Protein AF-A0A847ZWZ5-F1 (afdb_monomer_lite)

Structure (mmCIF, N/CA/C/O backbone):
data_AF-A0A847ZWZ5-F1
#
_entry.id   AF-A0A847ZWZ5-F1
#
loop_
_atom_site.group_PDB
_atom_site.id
_atom_site.type_symbol
_atom_site.label_atom_id
_atom_site.label_alt_id
_atom_site.label_comp_id
_atom_site.label_asym_id
_atom_site.label_entity_id
_atom_site.label_seq_id
_atom_site.pdbx_PDB_ins_code
_atom_site.Cartn_x
_atom_site.Cartn_y
_atom_site.Cartn_z
_atom_site.occupancy
_atom_site.B_iso_or_equiv
_atom_site.auth_seq_id
_atom_site.auth_comp_id
_atom_site.auth_asym_id
_atom_site.auth_atom_id
_atom_site.pdbx_PDB_model_num
ATOM 1 N N . MET A 1 1 ? -19.296 2.345 21.454 1.00 61.19 1 MET A N 1
ATOM 2 C CA . MET A 1 1 ? -18.035 2.930 20.943 1.00 61.19 1 MET A CA 1
ATOM 3 C C . MET A 1 1 ? -18.381 4.310 20.442 1.00 61.19 1 MET A C 1
ATOM 5 O O . MET A 1 1 ? -19.380 4.418 19.747 1.00 61.19 1 MET A O 1
ATOM 9 N N . SER A 1 2 ? -17.621 5.340 20.816 1.00 80.19 2 SER A N 1
ATOM 10 C CA . SER A 1 2 ? -17.812 6.670 20.229 1.00 80.19 2 SER A CA 1
ATOM 11 C C . SER A 1 2 ? -17.559 6.590 18.721 1.00 80.19 2 SER A C 1
ATOM 13 O O . SER A 1 2 ? -16.537 6.035 18.306 1.00 80.19 2 SER A O 1
ATOM 15 N N . ALA A 1 3 ? -18.477 7.136 17.921 1.00 80.12 3 ALA A N 1
ATOM 16 C CA . ALA A 1 3 ? -18.350 7.204 16.466 1.00 80.12 3 ALA A CA 1
ATOM 17 C C . ALA A 1 3 ? -17.020 7.856 16.039 1.00 80.12 3 ALA A C 1
ATOM 19 O O . ALA A 1 3 ? -16.386 7.399 15.089 1.00 80.12 3 ALA A O 1
ATOM 20 N N . GLY A 1 4 ? -16.534 8.836 16.812 1.00 81.88 4 GLY A N 1
ATOM 21 C CA . GLY A 1 4 ? -15.259 9.510 16.562 1.00 81.88 4 GLY A CA 1
ATOM 22 C C . GLY A 1 4 ? -14.042 8.587 16.668 1.00 81.88 4 GLY A C 1
ATOM 23 O O . GLY A 1 4 ? -13.107 8.709 15.882 1.00 81.88 4 GLY A O 1
ATOM 24 N N . ARG A 1 5 ? -14.061 7.597 17.572 1.00 82.25 5 ARG A N 1
ATOM 25 C CA . ARG A 1 5 ? -12.952 6.636 17.697 1.00 82.25 5 ARG A CA 1
ATOM 26 C C . ARG A 1 5 ? -12.906 5.695 16.494 1.00 82.25 5 ARG A C 1
ATOM 28 O O . ARG A 1 5 ? -11.835 5.460 15.951 1.00 82.25 5 ARG A O 1
ATOM 35 N N . THR A 1 6 ? -14.054 5.183 16.053 1.00 83.81 6 THR A N 1
ATOM 36 C CA . THR A 1 6 ? -14.129 4.326 14.858 1.00 83.81 6 THR A CA 1
ATOM 37 C C . THR A 1 6 ? -13.693 5.078 13.602 1.00 83.81 6 THR A C 1
ATOM 39 O O . THR A 1 6 ? -12.942 4.528 12.800 1.00 83.81 6 THR A O 1
ATOM 42 N N . PHE A 1 7 ? -14.093 6.343 13.471 1.00 86.69 7 PHE A N 1
ATOM 43 C CA . PHE A 1 7 ? -13.655 7.208 12.380 1.00 86.69 7 PHE A CA 1
ATOM 44 C C . PHE A 1 7 ? -12.138 7.456 12.403 1.00 86.69 7 PHE A C 1
ATOM 46 O O . PHE A 1 7 ? -11.476 7.282 11.382 1.00 86.69 7 PHE A O 1
ATOM 53 N N . GLY A 1 8 ? -11.562 7.750 13.576 1.00 88.69 8 GLY A N 1
ATOM 54 C CA . GLY A 1 8 ? -10.116 7.937 13.735 1.00 88.69 8 GLY A CA 1
ATOM 55 C C . GLY A 1 8 ? -9.297 6.705 13.332 1.00 88.69 8 GLY A C 1
ATOM 56 O O . GLY A 1 8 ? -8.321 6.828 12.597 1.00 88.69 8 GLY A O 1
ATOM 57 N N . PHE A 1 9 ? -9.729 5.502 13.728 1.00 89.12 9 PHE A N 1
ATOM 58 C CA . PHE A 1 9 ? -9.091 4.256 13.281 1.00 89.12 9 PHE A CA 1
ATOM 59 C C . PHE A 1 9 ? -9.266 3.996 11.778 1.00 89.12 9 PHE A C 1
ATOM 61 O O . PHE A 1 9 ? -8.383 3.402 11.164 1.00 89.12 9 PHE A O 1
ATOM 68 N N . GLY A 1 10 ? -10.374 4.444 11.183 1.00 87.81 10 GLY A N 1
ATOM 69 C CA . GLY A 1 10 ? -10.589 4.389 9.737 1.00 87.81 10 GLY A CA 1
ATOM 70 C C . GLY A 1 10 ? -9.589 5.254 8.968 1.00 8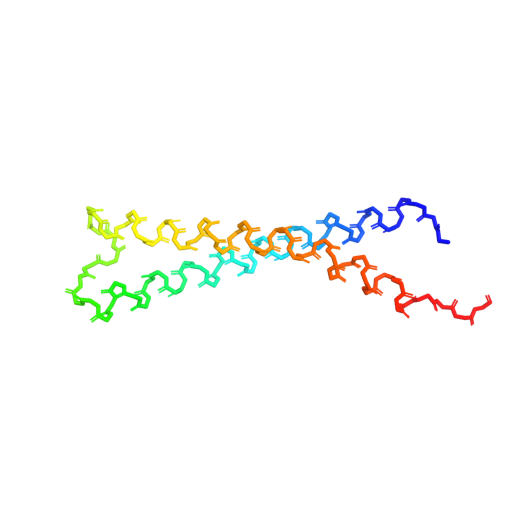7.81 10 GLY A C 1
ATOM 71 O O . GLY A 1 10 ? -8.955 4.759 8.041 1.00 87.81 10 GLY A O 1
ATOM 72 N N . ILE A 1 11 ? -9.382 6.507 9.391 1.00 91.62 11 ILE A N 1
ATOM 73 C CA . ILE A 1 11 ? -8.385 7.410 8.784 1.00 91.62 11 ILE A CA 1
ATOM 74 C C . ILE A 1 11 ? -6.967 6.879 8.993 1.00 91.62 11 ILE A C 1
ATOM 76 O O . ILE A 1 11 ? -6.175 6.850 8.056 1.00 91.62 11 ILE A O 1
ATOM 80 N N . LEU A 1 12 ? -6.638 6.425 10.203 1.00 92.19 12 LEU A N 1
ATOM 81 C CA . LEU A 1 12 ? -5.321 5.852 10.471 1.00 92.19 12 LEU A CA 1
ATOM 82 C C . LEU A 1 12 ? -5.068 4.624 9.583 1.00 92.19 12 LEU A C 1
ATOM 84 O O . LEU A 1 12 ? -3.996 4.487 8.998 1.00 92.19 12 LEU A O 1
ATOM 88 N N . GLY A 1 13 ? -6.087 3.775 9.429 1.00 91.81 13 GLY A N 1
ATOM 89 C CA . GLY A 1 13 ? -6.079 2.661 8.491 1.00 91.81 13 GLY A CA 1
ATOM 90 C C . GLY A 1 13 ? -5.863 3.112 7.046 1.00 91.81 13 GLY A C 1
ATOM 91 O O . GLY A 1 13 ? -5.034 2.521 6.367 1.00 91.81 13 GLY A O 1
ATOM 92 N N . PHE A 1 14 ? -6.545 4.169 6.591 1.00 93.75 14 PHE A N 1
ATOM 93 C CA . PHE A 1 14 ? -6.360 4.755 5.256 1.00 93.75 14 PHE A CA 1
ATOM 94 C C . PHE A 1 14 ? -4.910 5.167 5.005 1.00 93.75 14 PHE A C 1
ATOM 96 O O . PHE A 1 14 ? -4.320 4.771 4.005 1.00 93.75 14 PHE A O 1
ATOM 103 N N . VAL A 1 15 ? -4.332 5.945 5.924 1.00 95.06 15 VAL A N 1
ATOM 104 C CA . VAL A 1 15 ? -2.983 6.501 5.769 1.00 95.06 15 VAL A CA 1
ATOM 105 C C . VAL A 1 15 ? -1.939 5.391 5.781 1.00 95.06 15 VAL A C 1
ATOM 107 O O . VAL A 1 15 ? -1.108 5.324 4.879 1.00 95.06 15 VAL A O 1
ATOM 110 N N . ILE A 1 16 ? -1.998 4.496 6.770 1.00 94.44 16 ILE A N 1
ATOM 111 C CA . ILE A 1 16 ? -1.037 3.394 6.888 1.00 94.44 16 ILE A CA 1
ATOM 112 C C . ILE A 1 16 ? -1.206 2.425 5.719 1.00 94.44 16 ILE A C 1
ATOM 114 O O . ILE A 1 16 ? -0.232 2.100 5.050 1.00 94.44 16 ILE A O 1
ATOM 118 N N . GLY A 1 17 ? -2.439 2.004 5.432 1.00 94.62 17 GLY A N 1
ATOM 119 C CA . GLY A 1 17 ? -2.736 1.096 4.330 1.00 94.62 17 GLY A CA 1
ATOM 120 C C . GLY A 1 17 ? -2.301 1.670 2.987 1.00 94.62 17 GLY A C 1
ATOM 121 O O . GLY A 1 17 ? -1.624 0.984 2.228 1.00 94.62 17 GLY A O 1
ATOM 122 N N . GLY A 1 18 ? -2.618 2.937 2.715 1.00 94.38 18 GLY A N 1
ATOM 123 C CA . GLY A 1 18 ? -2.205 3.640 1.503 1.00 94.38 18 GLY A CA 1
ATOM 124 C C . GLY A 1 18 ? -0.688 3.758 1.378 1.00 94.38 18 GLY A C 1
ATOM 125 O O . GLY A 1 18 ? -0.149 3.442 0.322 1.00 94.38 18 GLY A O 1
ATOM 126 N N . ALA A 1 19 ? 0.018 4.132 2.449 1.00 95.19 19 ALA A N 1
ATOM 127 C CA . ALA A 1 19 ? 1.479 4.230 2.443 1.00 95.19 19 ALA A CA 1
ATOM 128 C C . ALA A 1 19 ? 2.156 2.863 2.242 1.00 95.19 19 ALA A C 1
ATOM 130 O O . ALA A 1 19 ? 3.064 2.735 1.422 1.00 95.19 19 ALA A O 1
ATOM 131 N N . THR A 1 20 ? 1.696 1.823 2.946 1.00 95.31 20 THR A N 1
ATOM 132 C CA . THR A 1 20 ? 2.204 0.454 2.777 1.00 95.31 20 THR A CA 1
ATOM 133 C C . THR A 1 20 ? 1.913 -0.072 1.375 1.00 95.31 20 THR A C 1
ATOM 135 O O . THR A 1 20 ? 2.803 -0.622 0.731 1.00 95.31 20 THR A O 1
ATOM 138 N N . GLY A 1 21 ? 0.694 0.130 0.876 1.00 95.50 21 GLY A N 1
ATOM 139 C CA . GLY A 1 21 ? 0.297 -0.266 -0.469 1.00 95.50 21 GLY A CA 1
ATOM 140 C C . GLY A 1 21 ? 1.116 0.443 -1.544 1.00 95.50 21 GLY A C 1
ATOM 141 O O . GLY A 1 21 ? 1.626 -0.214 -2.446 1.00 95.50 21 GLY A O 1
ATOM 142 N N . ALA A 1 22 ? 1.321 1.756 -1.417 1.00 94.81 22 ALA A N 1
ATOM 143 C CA . ALA A 1 22 ? 2.172 2.530 -2.317 1.00 94.81 22 ALA A CA 1
ATOM 144 C C . ALA A 1 22 ? 3.616 2.016 -2.314 1.00 94.81 22 ALA A C 1
ATOM 146 O O . ALA A 1 22 ? 4.193 1.806 -3.377 1.00 94.81 22 ALA A O 1
ATOM 147 N N . GLY A 1 23 ? 4.181 1.758 -1.130 1.00 94.69 23 GLY A N 1
ATOM 148 C CA . GLY A 1 23 ? 5.530 1.211 -0.990 1.00 94.69 23 GLY A CA 1
ATOM 149 C C . GLY A 1 23 ? 5.680 -0.163 -1.647 1.00 94.69 23 GLY A C 1
ATOM 150 O O . GLY A 1 23 ? 6.612 -0.377 -2.418 1.00 94.69 23 GLY A O 1
ATOM 151 N N . LEU A 1 24 ? 4.736 -1.079 -1.407 1.00 95.12 24 LEU A N 1
ATOM 152 C CA . LEU A 1 24 ? 4.724 -2.397 -2.051 1.00 95.12 24 LEU A CA 1
ATOM 153 C C . LEU A 1 24 ? 4.532 -2.297 -3.567 1.00 95.12 24 LEU A C 1
ATOM 155 O O . LEU A 1 24 ? 5.188 -3.018 -4.311 1.00 95.12 24 LEU A O 1
ATOM 159 N N . GLY A 1 25 ? 3.674 -1.387 -4.025 1.00 93.62 25 GLY A N 1
ATOM 160 C CA . GLY A 1 25 ? 3.480 -1.103 -5.442 1.00 93.62 25 GLY A CA 1
ATOM 161 C C . GLY A 1 25 ? 4.750 -0.572 -6.106 1.00 93.62 25 GLY A C 1
ATOM 162 O O . GLY A 1 25 ? 5.134 -1.050 -7.167 1.00 93.62 25 GLY A O 1
ATOM 163 N N . LEU A 1 26 ? 5.461 0.350 -5.457 1.00 92.94 26 LEU A N 1
ATOM 164 C CA . LEU A 1 26 ? 6.745 0.856 -5.939 1.00 92.94 26 LEU A CA 1
ATOM 165 C C . LEU A 1 26 ? 7.790 -0.264 -6.028 1.00 92.94 26 LEU A C 1
ATOM 167 O O . LEU A 1 26 ? 8.419 -0.429 -7.071 1.00 92.94 26 LEU A O 1
ATOM 171 N N . LEU A 1 27 ? 7.942 -1.070 -4.972 1.00 93.00 27 LEU A N 1
ATOM 172 C CA . LEU A 1 27 ? 8.867 -2.208 -4.969 1.00 93.00 27 LEU A CA 1
ATOM 173 C C . LEU A 1 27 ? 8.506 -3.244 -6.040 1.00 93.00 27 LEU A C 1
ATOM 175 O O . LEU A 1 27 ? 9.393 -3.734 -6.733 1.00 93.00 27 LEU A O 1
ATOM 179 N N . GLY A 1 28 ? 7.217 -3.545 -6.213 1.00 91.38 28 GLY A N 1
ATOM 180 C CA . GLY A 1 28 ? 6.725 -4.445 -7.255 1.00 91.38 28 GLY A CA 1
ATOM 181 C C . GLY A 1 28 ? 6.995 -3.913 -8.662 1.00 91.38 28 GLY A C 1
ATOM 182 O O . GLY A 1 28 ? 7.458 -4.658 -9.522 1.00 91.38 28 GLY A O 1
ATOM 183 N N . GLY A 1 29 ? 6.789 -2.613 -8.881 1.00 88.56 29 GLY A N 1
ATOM 184 C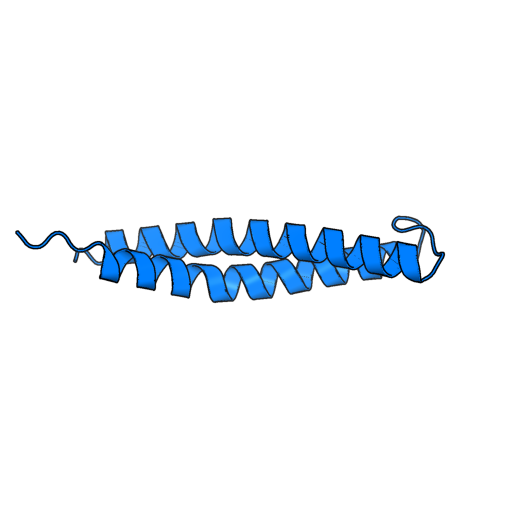 CA . GLY A 1 29 ? 7.115 -1.943 -10.137 1.00 88.56 29 GLY A CA 1
ATOM 185 C C . GLY A 1 29 ? 8.611 -1.987 -10.456 1.00 88.56 29 GLY A C 1
ATOM 186 O O . GLY A 1 29 ? 8.984 -2.338 -11.572 1.00 88.56 29 GLY A O 1
ATOM 187 N N . LEU A 1 30 ? 9.469 -1.706 -9.469 1.00 88.81 30 LEU A N 1
ATOM 188 C CA . LEU A 1 30 ? 10.927 -1.785 -9.618 1.00 88.81 30 LEU A CA 1
ATOM 189 C C . LEU A 1 30 ? 11.416 -3.220 -9.851 1.00 88.81 30 LEU A C 1
ATOM 191 O O . LEU A 1 30 ? 12.314 -3.445 -10.665 1.00 88.81 30 LEU A O 1
ATOM 195 N N . ALA A 1 31 ? 10.824 -4.199 -9.165 1.00 89.50 31 ALA A N 1
ATOM 196 C CA . ALA A 1 31 ? 11.114 -5.611 -9.386 1.00 89.50 31 ALA A CA 1
ATOM 197 C C . ALA A 1 31 ? 10.718 -6.029 -10.809 1.00 89.50 31 ALA A C 1
ATOM 199 O O . ALA A 1 31 ? 11.506 -6.674 -11.496 1.00 89.50 31 ALA A O 1
ATOM 200 N N . TYR A 1 32 ? 9.545 -5.599 -11.283 1.00 87.75 32 TYR A N 1
ATOM 201 C CA . TYR A 1 32 ? 9.097 -5.845 -12.651 1.00 87.75 32 TYR A CA 1
ATOM 202 C C . TYR A 1 32 ? 10.063 -5.259 -13.688 1.00 87.75 32 TYR A C 1
ATOM 204 O O . TYR A 1 32 ? 10.490 -5.978 -14.589 1.00 87.75 32 TYR A O 1
ATOM 212 N N . THR A 1 33 ? 10.464 -3.990 -13.555 1.00 86.56 33 THR A N 1
ATOM 213 C CA . THR A 1 33 ? 11.406 -3.375 -14.507 1.00 86.56 33 THR A CA 1
ATOM 214 C C . THR A 1 33 ? 12.779 -4.044 -14.463 1.00 86.56 33 THR A C 1
ATOM 216 O O . THR A 1 33 ? 13.387 -4.256 -15.509 1.00 86.56 33 THR A O 1
ATOM 219 N N . SER A 1 34 ? 1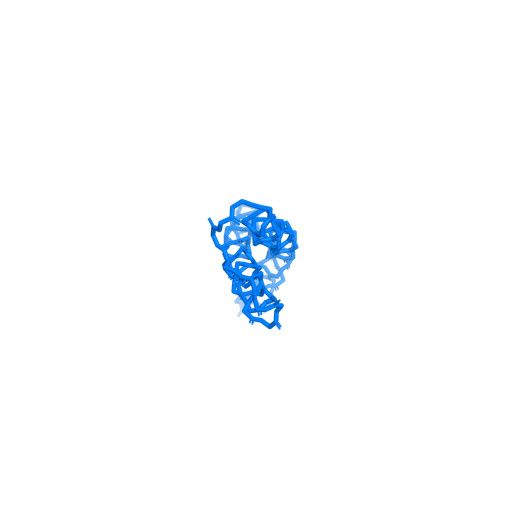3.226 -4.469 -13.274 1.00 84.38 34 SER A N 1
ATOM 220 C CA . SER A 1 34 ? 14.485 -5.210 -13.113 1.00 84.38 34 SER A CA 1
ATOM 221 C C . SER A 1 34 ? 14.443 -6.575 -13.808 1.00 84.38 34 SER A C 1
ATOM 223 O O . SER A 1 34 ? 15.405 -6.955 -14.470 1.00 84.38 34 SER A O 1
ATOM 225 N N . LEU A 1 35 ? 13.320 -7.297 -13.712 1.00 87.31 35 LEU A N 1
ATOM 226 C CA . LEU A 1 35 ? 13.108 -8.571 -14.413 1.00 87.31 35 LEU A CA 1
ATOM 227 C C . LEU A 1 35 ? 12.971 -8.389 -15.927 1.00 87.31 35 LEU A C 1
ATOM 229 O O . LEU A 1 35 ? 13.387 -9.255 -16.691 1.00 87.31 35 LEU A O 1
ATOM 233 N N . ALA A 1 36 ? 12.412 -7.261 -16.363 1.00 84.75 36 ALA A N 1
ATOM 234 C CA . ALA A 1 36 ? 12.290 -6.910 -17.771 1.00 84.75 36 ALA A CA 1
ATOM 235 C C . ALA A 1 36 ? 13.614 -6.434 -18.402 1.00 84.75 36 ALA A C 1
ATOM 237 O O . ALA A 1 36 ? 13.631 -6.153 -19.597 1.00 84.75 36 ALA A O 1
ATOM 238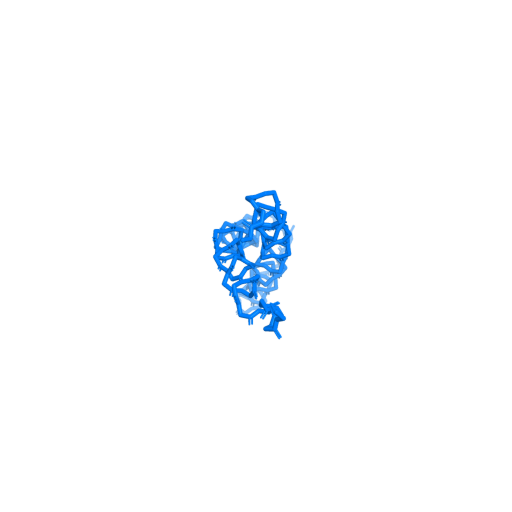 N N . LEU A 1 37 ? 14.710 -6.344 -17.630 1.00 80.31 37 LEU A N 1
ATOM 239 C CA . LEU A 1 37 ? 16.010 -5.807 -18.060 1.00 80.31 37 LEU A CA 1
ATOM 240 C C . LEU A 1 37 ? 15.922 -4.368 -18.606 1.00 80.31 37 LEU A C 1
ATOM 242 O O . LEU A 1 37 ? 16.707 -3.970 -19.464 1.00 80.31 37 LEU A O 1
ATOM 246 N N . VAL A 1 38 ? 14.971 -3.578 -18.099 1.00 77.56 38 VAL A N 1
ATOM 247 C CA . VAL A 1 38 ? 14.794 -2.166 -18.464 1.00 77.56 38 VAL A CA 1
ATOM 248 C C . VAL A 1 38 ? 15.081 -1.301 -17.241 1.00 77.56 38 VAL A C 1
ATOM 250 O O . VAL A 1 38 ? 14.692 -1.639 -16.123 1.00 77.56 38 VAL A O 1
ATOM 253 N N . SER A 1 39 ? 15.752 -0.165 -17.440 1.00 73.06 39 SER A N 1
ATOM 254 C CA . SER A 1 39 ? 15.995 0.804 -16.366 1.00 73.06 39 SER A CA 1
ATOM 255 C C . SER A 1 39 ? 14.674 1.217 -15.715 1.00 73.06 39 SER A C 1
ATOM 257 O O . SER A 1 39 ? 13.743 1.585 -16.418 1.00 73.06 39 SER A O 1
ATOM 259 N N . GLY A 1 40 ? 14.561 1.163 -14.385 1.00 62.12 40 GLY A N 1
ATOM 260 C CA . GLY A 1 40 ? 13.307 1.443 -13.667 1.00 62.12 40 GLY A CA 1
ATOM 261 C C . GLY A 1 40 ? 12.879 2.916 -13.642 1.00 62.12 40 GLY A C 1
ATOM 262 O O . GLY A 1 40 ? 11.755 3.215 -13.248 1.00 62.12 40 GLY A O 1
ATOM 263 N N . PHE A 1 41 ? 13.752 3.835 -14.068 1.00 66.31 41 PHE A N 1
ATOM 264 C CA . PHE A 1 41 ? 13.529 5.286 -13.986 1.00 66.31 41 PHE A CA 1
ATOM 265 C C . PHE A 1 41 ? 13.758 6.035 -15.308 1.00 66.31 41 PHE A C 1
ATOM 267 O O . PHE A 1 41 ? 13.726 7.263 -15.326 1.00 66.31 41 PHE A O 1
ATOM 274 N N . GLU A 1 42 ? 13.949 5.330 -16.425 1.00 62.41 42 GLU A N 1
ATOM 275 C CA . GLU A 1 42 ? 14.166 5.955 -17.735 1.00 62.41 42 GLU A CA 1
ATOM 276 C C . GLU A 1 42 ? 12.941 5.819 -18.648 1.00 62.41 42 GLU A C 1
ATOM 278 O O . GLU A 1 42 ? 12.574 4.734 -19.091 1.00 62.41 42 GLU A O 1
ATOM 283 N N . GLY A 1 43 ? 12.313 6.946 -18.992 1.00 68.88 43 GLY A N 1
ATOM 284 C CA . GLY A 1 43 ? 11.270 6.985 -20.020 1.00 68.88 43 GLY A CA 1
ATOM 285 C C . GLY A 1 43 ? 10.036 6.131 -19.690 1.00 68.88 43 GLY A C 1
ATOM 286 O O . GLY A 1 43 ? 9.405 6.304 -18.648 1.00 68.88 43 GLY A O 1
ATOM 287 N N . HIS A 1 44 ? 9.652 5.230 -20.605 1.00 64.75 44 HIS A N 1
ATOM 288 C CA . HIS A 1 44 ? 8.401 4.460 -20.532 1.00 64.75 44 HIS A CA 1
ATOM 289 C C . HIS A 1 44 ? 8.284 3.532 -19.310 1.00 64.75 44 HIS A C 1
ATOM 291 O O . HIS A 1 44 ? 7.176 3.283 -18.834 1.00 64.75 44 HIS A O 1
ATOM 297 N N . SER A 1 45 ? 9.399 3.044 -18.773 1.00 70.06 45 SER A N 1
ATOM 298 C CA . SER A 1 45 ? 9.422 2.147 -17.611 1.00 70.06 45 SER A CA 1
ATOM 299 C C . SER A 1 45 ? 9.090 2.859 -16.297 1.00 70.06 45 SER A C 1
ATOM 301 O O . SER A 1 45 ? 8.455 2.261 -15.429 1.00 70.06 45 SER A O 1
ATOM 303 N N . GLY A 1 46 ? 9.414 4.151 -16.171 1.00 78.56 46 GLY A N 1
ATOM 304 C CA . GLY A 1 46 ? 9.051 4.955 -15.001 1.00 78.56 46 GLY A CA 1
ATOM 305 C C . GLY A 1 46 ? 7.533 5.061 -14.813 1.00 78.56 46 GLY A C 1
ATOM 306 O O . GLY A 1 46 ? 7.039 5.015 -13.685 1.00 78.56 46 GLY A O 1
ATOM 307 N N . TYR A 1 47 ? 6.769 5.100 -15.912 1.00 83.94 47 TYR A N 1
ATOM 308 C CA . TYR A 1 47 ? 5.303 5.057 -15.857 1.00 83.94 47 TYR A CA 1
ATOM 309 C C . TYR A 1 47 ? 4.782 3.732 -15.307 1.00 83.94 47 TYR A C 1
ATOM 311 O O . TYR A 1 47 ? 3.785 3.726 -14.590 1.00 83.94 47 TYR A O 1
ATOM 319 N N . VAL A 1 48 ? 5.455 2.618 -15.605 1.00 86.56 48 VAL A N 1
ATOM 320 C CA . VAL A 1 48 ? 5.078 1.300 -15.081 1.00 86.56 48 VAL A CA 1
ATOM 321 C C . VAL A 1 48 ? 5.289 1.266 -13.569 1.00 86.56 48 VAL A C 1
ATOM 323 O O . VAL A 1 48 ? 4.382 0.874 -12.839 1.00 86.56 48 VAL A O 1
ATOM 326 N N . VAL A 1 49 ? 6.433 1.752 -13.077 1.00 89.44 49 VAL A N 1
ATOM 327 C CA . VAL A 1 49 ? 6.699 1.838 -11.631 1.00 89.44 49 VAL A CA 1
ATOM 328 C C . VAL A 1 49 ? 5.677 2.738 -10.931 1.00 89.44 49 VAL A C 1
ATOM 330 O O . VAL A 1 49 ? 5.104 2.348 -9.912 1.00 89.44 49 VAL A O 1
ATOM 333 N N . ALA A 1 50 ? 5.390 3.911 -11.501 1.00 89.75 50 ALA A N 1
ATOM 334 C CA . ALA A 1 50 ? 4.391 4.832 -10.966 1.00 89.75 50 ALA A CA 1
ATOM 335 C C . ALA A 1 50 ? 2.976 4.230 -10.974 1.00 89.75 50 ALA A C 1
ATOM 337 O O . ALA A 1 50 ? 2.236 4.398 -10.005 1.00 89.75 50 ALA A O 1
ATOM 338 N N . PHE A 1 51 ? 2.611 3.496 -12.028 1.00 91.62 51 PHE A N 1
ATOM 339 C CA . PHE A 1 51 ? 1.335 2.791 -12.123 1.00 91.62 51 PHE A CA 1
ATOM 340 C C . PHE A 1 51 ? 1.190 1.748 -11.013 1.00 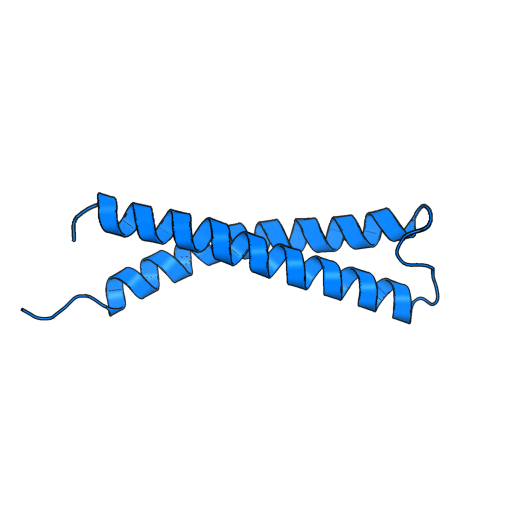91.62 51 PHE A C 1
ATOM 342 O O . PHE A 1 51 ? 0.178 1.742 -10.314 1.00 91.62 51 PHE A O 1
ATOM 349 N N . TRP A 1 52 ? 2.212 0.916 -10.792 1.00 92.62 52 TRP A N 1
ATOM 350 C CA . TRP A 1 52 ? 2.192 -0.077 -9.717 1.00 92.62 52 TRP A CA 1
ATOM 351 C C . TRP A 1 52 ? 2.121 0.568 -8.332 1.00 92.62 52 TRP A C 1
ATOM 353 O O . TRP A 1 52 ? 1.341 0.119 -7.491 1.00 92.62 52 TRP A O 1
ATOM 363 N N . MET A 1 53 ? 2.862 1.656 -8.103 1.00 94.44 53 MET A N 1
ATOM 364 C CA . MET A 1 53 ? 2.780 2.442 -6.869 1.00 94.44 53 MET A CA 1
ATOM 365 C C . MET A 1 53 ? 1.364 2.987 -6.634 1.00 94.44 53 MET A C 1
ATOM 367 O O . MET A 1 53 ? 0.819 2.825 -5.544 1.00 94.44 53 MET A O 1
ATOM 371 N N . LEU A 1 54 ? 0.743 3.601 -7.645 1.00 94.25 54 LEU A N 1
ATOM 372 C CA . LEU A 1 54 ? -0.619 4.140 -7.561 1.00 94.25 54 LEU A CA 1
ATOM 373 C C . LEU A 1 54 ? -1.662 3.043 -7.338 1.00 94.25 54 LEU A C 1
ATOM 375 O O . LEU A 1 54 ? -2.537 3.197 -6.488 1.00 94.25 54 LEU A O 1
ATOM 379 N N . ALA A 1 55 ? -1.555 1.921 -8.051 1.00 94.06 55 ALA A N 1
ATOM 380 C CA . ALA A 1 55 ? -2.431 0.771 -7.857 1.00 94.06 55 ALA A CA 1
ATOM 381 C C . ALA A 1 55 ? -2.322 0.229 -6.424 1.00 94.06 55 ALA A C 1
ATOM 383 O O . ALA A 1 55 ? -3.336 -0.002 -5.762 1.00 94.06 55 ALA A O 1
ATOM 384 N N . GLY A 1 56 ? -1.095 0.102 -5.915 1.00 94.00 56 GLY A N 1
ATOM 385 C CA . GLY A 1 56 ? -0.828 -0.281 -4.535 1.00 94.00 56 GLY A CA 1
ATOM 386 C C . GLY A 1 56 ? -1.406 0.714 -3.527 1.00 94.00 56 GLY A C 1
ATOM 387 O O . GLY A 1 56 ? -2.052 0.297 -2.569 1.00 94.00 56 GLY A O 1
ATOM 388 N N . LEU A 1 57 ? -1.245 2.020 -3.760 1.00 95.25 57 LEU A N 1
ATOM 389 C CA . LEU A 1 57 ? -1.811 3.077 -2.917 1.00 95.25 57 LEU A CA 1
ATOM 390 C C . LEU A 1 57 ? -3.333 2.985 -2.848 1.00 95.25 57 LEU A C 1
ATOM 392 O O . LEU A 1 57 ? -3.898 3.075 -1.762 1.00 95.25 57 LEU A O 1
ATOM 396 N N . LEU A 1 58 ? -3.999 2.797 -3.988 1.00 95.25 58 LEU A N 1
ATOM 397 C CA . LEU A 1 58 ? -5.455 2.692 -4.046 1.00 95.25 58 LEU A CA 1
ATOM 398 C C . LEU A 1 58 ? -5.948 1.437 -3.325 1.00 95.25 58 LEU A C 1
ATOM 400 O O . LEU A 1 58 ? -6.845 1.527 -2.491 1.00 95.25 58 LEU A O 1
ATOM 404 N N . LEU A 1 59 ? -5.335 0.280 -3.580 1.00 93.94 59 LEU A N 1
ATOM 405 C CA . LEU A 1 59 ? -5.704 -0.968 -2.908 1.00 93.94 59 LEU A CA 1
ATOM 406 C C . LEU A 1 59 ? -5.462 -0.882 -1.398 1.00 93.94 59 LEU A C 1
ATOM 408 O O . LEU A 1 59 ? -6.348 -1.195 -0.603 1.00 93.94 59 LEU A O 1
ATOM 412 N N . GLY A 1 60 ? -4.288 -0.402 -0.993 1.00 92.69 60 GLY A N 1
ATOM 413 C CA . GLY A 1 60 ? -3.928 -0.223 0.407 1.00 92.69 60 GLY A CA 1
ATOM 414 C C . GLY A 1 60 ? -4.799 0.816 1.115 1.00 92.69 60 GLY A C 1
ATOM 415 O O . GLY A 1 60 ? -5.251 0.582 2.234 1.00 92.69 60 GLY A O 1
ATOM 416 N N . GLY A 1 61 ? -5.095 1.932 0.452 1.00 91.94 61 GLY A N 1
ATOM 417 C CA . GLY A 1 61 ? -5.959 2.995 0.960 1.00 91.94 61 GLY A CA 1
ATOM 418 C C . GLY A 1 61 ? -7.417 2.562 1.082 1.00 91.94 61 GLY A C 1
ATOM 419 O O . GLY A 1 61 ? -8.096 2.975 2.012 1.00 91.94 61 GLY A O 1
ATOM 420 N N . VAL A 1 62 ? -7.905 1.677 0.208 1.00 94.06 62 VAL A N 1
ATOM 421 C CA . VAL A 1 62 ? -9.258 1.113 0.324 1.00 94.06 62 VAL A CA 1
ATOM 422 C C . VAL A 1 62 ? -9.321 0.049 1.418 1.00 94.06 62 VAL A C 1
ATOM 424 O O . VAL A 1 62 ? -10.245 0.079 2.222 1.00 94.06 62 VAL A O 1
ATOM 427 N N . VAL A 1 63 ? -8.351 -0.869 1.495 1.00 93.19 63 VAL A N 1
ATOM 428 C CA . VAL A 1 63 ? -8.354 -1.983 2.467 1.00 93.19 63 VAL A CA 1
ATOM 429 C C . VAL A 1 63 ? -8.015 -1.517 3.888 1.00 93.19 63 VAL A C 1
ATOM 431 O O . VAL A 1 63 ? -8.589 -2.003 4.866 1.00 93.19 63 VAL A O 1
ATOM 434 N N . GLY A 1 64 ? -7.114 -0.546 4.021 1.00 90.31 64 GLY A N 1
ATOM 435 C CA . GLY A 1 64 ? -6.617 -0.027 5.293 1.00 90.31 64 GLY A CA 1
ATOM 436 C C . GLY A 1 64 ? -7.704 0.426 6.281 1.00 90.31 64 GLY A C 1
ATOM 437 O O . GLY A 1 64 ? -7.681 -0.014 7.433 1.00 90.31 64 GLY A O 1
ATOM 438 N N . PRO A 1 65 ? -8.701 1.233 5.875 1.00 90.31 65 PRO A N 1
ATOM 439 C CA . PRO A 1 65 ? -9.830 1.632 6.711 1.00 90.31 65 PRO A CA 1
ATOM 440 C C . PRO A 1 65 ? -10.651 0.450 7.218 1.00 90.31 65 PRO A C 1
ATOM 442 O O . PRO A 1 65 ? -11.032 0.435 8.389 1.00 90.31 65 PRO A O 1
ATOM 445 N N . PHE A 1 66 ? -10.896 -0.568 6.383 1.00 91.44 66 PHE A N 1
ATOM 446 C CA . PHE A 1 66 ? -11.625 -1.768 6.809 1.00 91.44 66 PHE A CA 1
ATOM 447 C C . PHE A 1 66 ? -10.861 -2.519 7.897 1.00 91.44 66 PHE A C 1
ATOM 449 O O . PHE A 1 66 ? -11.460 -2.944 8.890 1.00 91.44 66 PHE A O 1
ATOM 456 N N . VAL A 1 67 ? -9.539 -2.641 7.755 1.00 89.88 67 VAL A N 1
ATOM 457 C CA . VAL A 1 67 ? -8.676 -3.265 8.766 1.00 89.88 67 VAL A CA 1
ATOM 458 C C . VAL A 1 67 ? -8.643 -2.422 10.042 1.00 89.88 67 VAL A C 1
ATOM 460 O O . VAL A 1 67 ? -8.874 -2.960 11.125 1.00 89.88 67 VAL A O 1
ATOM 463 N N . GLY A 1 68 ? -8.448 -1.106 9.934 1.00 85.50 68 GLY A N 1
ATOM 464 C CA . GLY A 1 68 ? -8.429 -0.183 11.073 1.00 85.50 68 GLY A CA 1
ATOM 465 C C . GLY A 1 68 ? -9.732 -0.214 11.875 1.00 85.50 68 GLY A C 1
ATOM 466 O O . GLY A 1 68 ? -9.721 -0.382 13.098 1.00 85.50 68 GLY A O 1
ATOM 467 N N . VAL A 1 69 ? -10.877 -0.164 11.191 1.00 88.00 69 VAL A N 1
ATOM 468 C CA . VAL A 1 69 ? -12.197 -0.300 11.823 1.00 88.00 69 VAL A CA 1
ATOM 469 C C . VAL A 1 69 ? -12.369 -1.686 12.451 1.00 88.00 69 VAL A C 1
ATOM 471 O O . VAL A 1 69 ? -12.852 -1.781 13.582 1.00 88.00 69 VAL A O 1
ATOM 474 N N . SER A 1 70 ? -11.941 -2.758 11.783 1.00 85.81 70 SER A N 1
ATOM 475 C CA . SER A 1 70 ? -12.039 -4.126 12.313 1.00 85.81 70 SER A CA 1
ATOM 476 C C . SER A 1 70 ? -11.198 -4.328 13.577 1.00 85.81 70 SER A C 1
ATOM 478 O O . SER A 1 70 ? -11.677 -4.910 14.552 1.00 85.81 70 SER A O 1
ATOM 480 N N . LEU A 1 71 ? -9.976 -3.790 13.606 1.00 84.12 71 LEU A N 1
ATOM 481 C CA . LEU A 1 71 ? -9.113 -3.789 14.789 1.00 84.12 71 LEU A CA 1
ATOM 482 C C . LEU A 1 71 ? -9.743 -2.987 15.927 1.00 84.12 71 LEU A C 1
ATOM 484 O O . LEU A 1 71 ? -9.791 -3.468 17.060 1.00 84.12 71 LEU A O 1
ATOM 488 N N . SER A 1 72 ? -10.315 -1.817 15.622 1.00 82.50 72 SER A N 1
ATOM 489 C CA . SER A 1 72 ? -10.993 -0.999 16.630 1.00 82.50 72 SER A CA 1
ATOM 490 C C . SER A 1 72 ? -12.109 -1.772 17.339 1.00 82.50 72 SER A C 1
ATOM 492 O O . SER A 1 72 ? -12.237 -1.652 18.554 1.00 82.50 72 SER A O 1
ATOM 494 N N . ARG A 1 73 ? -12.857 -2.620 16.612 1.00 80.06 73 ARG A N 1
ATOM 495 C CA . ARG A 1 73 ? -13.931 -3.469 17.155 1.00 80.06 73 ARG A CA 1
ATOM 496 C C . ARG A 1 73 ? -13.401 -4.611 18.024 1.00 80.06 73 ARG A C 1
ATOM 498 O O . ARG A 1 73 ? -14.020 -4.913 19.042 1.00 80.06 73 ARG A O 1
ATOM 505 N N . LYS A 1 74 ? -12.270 -5.224 17.648 1.00 77.19 74 LYS A N 1
ATOM 506 C CA . LYS A 1 74 ? -11.648 -6.329 18.401 1.00 77.19 74 LYS A CA 1
ATOM 507 C C . LYS A 1 74 ? -11.095 -5.881 19.757 1.00 77.19 74 LYS A C 1
ATOM 509 O O . LYS A 1 74 ? -11.265 -6.594 20.737 1.00 77.19 74 LYS A O 1
ATOM 514 N N . PHE A 1 75 ? -10.505 -4.689 19.840 1.00 68.19 75 PHE A N 1
ATOM 515 C CA . PHE A 1 75 ? -9.913 -4.155 21.075 1.00 68.19 75 PHE A CA 1
ATOM 516 C C . PHE A 1 75 ? -10.909 -3.391 21.964 1.00 68.19 75 PHE A C 1
ATOM 518 O O . PHE A 1 75 ? -10.532 -2.436 22.646 1.00 68.19 75 PHE A O 1
ATOM 525 N N . LYS A 1 76 ? -12.196 -3.766 21.969 1.00 63.03 76 LYS A N 1
ATOM 526 C CA . LYS A 1 76 ? -13.158 -3.201 22.926 1.00 63.03 76 LYS A CA 1
ATOM 527 C C . LYS A 1 76 ? -12.839 -3.767 24.320 1.00 63.03 76 LYS A C 1
ATOM 529 O O . LYS A 1 76 ? -13.027 -4.970 24.507 1.00 63.03 76 LYS A O 1
ATOM 534 N N . PRO A 1 77 ? -12.364 -2.959 25.288 1.00 58.62 77 PRO A N 1
ATOM 535 C CA . PRO A 1 77 ? -12.147 -3.461 26.636 1.00 58.62 77 PRO A CA 1
ATOM 536 C C . PRO A 1 77 ? -13.501 -3.893 27.208 1.00 58.62 77 PRO A C 1
ATOM 538 O O . PRO A 1 77 ? -14.482 -3.150 27.118 1.00 58.62 77 PRO A O 1
ATOM 541 N N . ARG A 1 78 ? -13.568 -5.133 27.703 1.00 58.72 78 ARG A N 1
ATOM 542 C CA . ARG A 1 78 ? -14.710 -5.642 28.467 1.00 58.72 78 ARG A CA 1
ATOM 543 C C . ARG A 1 78 ? -14.583 -5.060 29.871 1.00 58.72 78 ARG A C 1
ATOM 545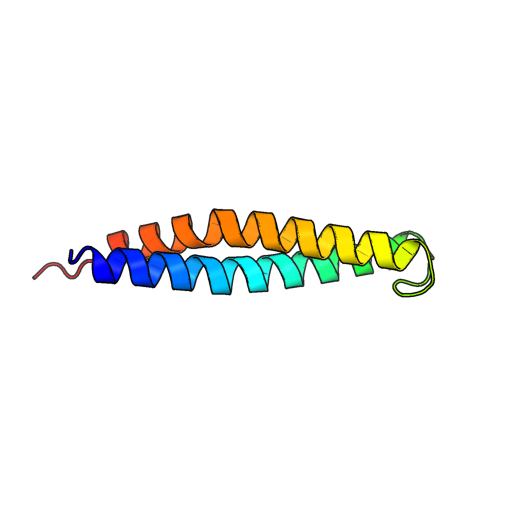 O O . ARG A 1 78 ? -13.882 -5.630 30.698 1.00 58.72 78 ARG A O 1
ATOM 552 N N . VAL A 1 79 ? -15.180 -3.897 30.080 1.00 54.44 79 VAL A N 1
ATOM 553 C CA . VAL A 1 79 ? -15.417 -3.316 31.403 1.00 54.44 79 VAL A CA 1
ATOM 554 C C . VAL A 1 79 ? -16.896 -3.019 31.493 1.00 54.44 79 VAL A C 1
ATOM 556 O O . VAL A 1 79 ? -17.420 -2.473 30.491 1.00 54.44 79 VAL A O 1
#

pLDDT: mean 85.16, std 10.71, range [54.44, 95.5]

Foldseek 3Di:
DPPVQLVVLLVVLLVVLLVVQLVVLLVVLCVVCVVVVHDCCDPPSVVSSNVSSVVRNVVRNVVRSVVSSVVSVVPDDPD

Secondary structure (DSSP, 8-state):
--HHHHHHHHHHHHHHHHHHHHHHHHHHHHHHHHHTTS-TTSTHHHHHHHHHHHHHHHHHHHHHHHHHHHHHHHT----

Radius of gyration: 16.96 Å; chains: 1; bounding box: 34×18×52 Å

Sequence (79 aa):
MSAGRTFGFGILGFVIGGATGAGLGLLGGLAYTSLALVSGFEGHSGYVVAFWMLAGLLLGGVVGPFVGVSLSRKFKPRV